Protein AF-A0A2V8J707-F1 (afdb_monomer)

Sequence (89 aa):
MKKLWKRCGEWKETPTPHRFRHTFARILLQKPGVTVRDVAELLGNTEDMIRKHYGAWVPERQARLTKILKEAFENKPRPRLVPIRGGRT

Foldseek 3Di:
DVVVVVVVDDDPDDDDPVVVLVVVLLVQLQDPPRDLVNNCVVSVHDSVVSCVRPVVSNVVNVVVVVVVVCVVCVPPPDDDDDDDPDDDD

Nearest PDB structures (foldseek):
  5z58-assembly1_L  TM=4.683E-01  e=5.510E+00  Homo sapiens
  8apo-assembly1_Yc  TM=3.948E-01  e=2.766E+00  Polytomella magna
  5z57-assembly1_L  TM=4.683E-01  e=7.537E+00  Homo sapiens
  4xic-assembly2_D  TM=3.545E-01  e=3.338E+00  Drosophila melanogaster
  4qtr-assembly1_A  TM=3.468E-01  e=3.784E+00  Drosophila melanogaster

Secondary structure (DSSP, 8-state):
-HHHHHHT---SS---THHHHHHHHHHHHTSTT--HHHHHHHHTS-HHHHHHHHGGG-HHHHHHHHHHHHHHHTTSPPP------PPP-

Structure (mmCIF, N/CA/C/O backbone):
data_AF-A0A2V8J707-F1
#
_entry.id   AF-A0A2V8J707-F1
#
loop_
_atom_site.group_PDB
_atom_site.id
_atom_site.type_symbol
_atom_site.label_atom_id
_atom_site.label_alt_id
_atom_site.label_comp_id
_atom_site.label_asym_id
_atom_site.label_entity_id
_atom_site.label_seq_id
_atom_site.pdbx_PDB_ins_code
_atom_site.Cartn_x
_atom_site.Cartn_y
_atom_site.Cartn_z
_atom_site.occupancy
_atom_site.B_iso_or_equiv
_atom_site.auth_seq_id
_atom_site.auth_comp_id
_atom_site.auth_asym_id
_atom_site.auth_atom_id
_atom_site.pdbx_PDB_model_num
ATOM 1 N N . MET A 1 1 ? 12.443 -2.791 -22.297 1.00 77.00 1 MET A N 1
ATOM 2 C CA . MET A 1 1 ? 11.459 -1.845 -21.714 1.00 77.00 1 MET A CA 1
ATOM 3 C C . MET A 1 1 ? 10.906 -0.826 -22.715 1.00 77.00 1 MET A C 1
ATOM 5 O O . MET A 1 1 ? 9.712 -0.873 -22.945 1.00 77.00 1 MET A O 1
ATOM 9 N N . LYS A 1 2 ? 11.702 0.022 -23.397 1.00 83.12 2 LYS A N 1
ATOM 10 C CA . LYS A 1 2 ? 11.166 1.033 -24.354 1.00 83.12 2 LYS A CA 1
ATOM 11 C C . LYS A 1 2 ? 10.213 0.467 -25.428 1.00 83.12 2 LYS A C 1
ATOM 13 O O . LYS A 1 2 ? 9.154 1.031 -25.673 1.00 83.12 2 LYS A O 1
ATOM 18 N N . LYS A 1 3 ? 10.562 -0.683 -26.026 1.00 89.69 3 LYS A N 1
ATOM 19 C CA . LYS A 1 3 ? 9.706 -1.383 -27.007 1.00 89.69 3 LYS A CA 1
ATOM 20 C C . LYS A 1 3 ? 8.374 -1.859 -26.408 1.00 89.69 3 LYS A C 1
ATOM 22 O O . LYS A 1 3 ? 7.364 -1.795 -27.092 1.00 89.69 3 LYS A O 1
ATOM 27 N N . LEU A 1 4 ? 8.381 -2.316 -25.151 1.00 88.88 4 LEU A N 1
ATOM 28 C CA . LEU A 1 4 ? 7.171 -2.728 -24.431 1.00 88.88 4 LEU A CA 1
ATOM 29 C C . LEU A 1 4 ? 6.251 -1.522 -24.230 1.00 88.88 4 LEU A C 1
ATOM 31 O O . LEU A 1 4 ? 5.095 -1.566 -24.621 1.00 8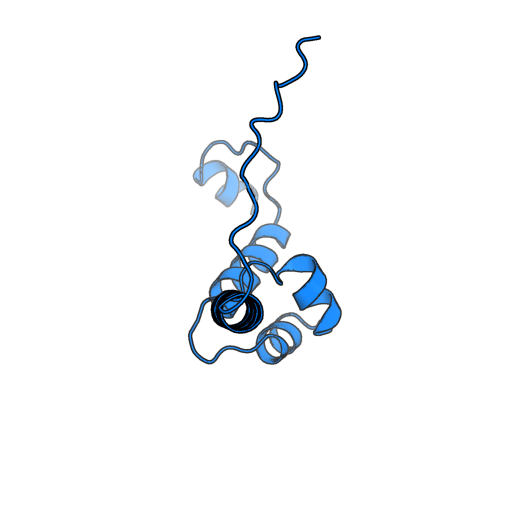8.88 4 LEU A O 1
ATOM 35 N N . TRP A 1 5 ? 6.796 -0.416 -23.726 1.00 90.44 5 TRP A N 1
ATOM 36 C CA . TRP A 1 5 ? 6.042 0.816 -23.498 1.00 90.44 5 TRP A CA 1
ATOM 37 C C . TRP A 1 5 ? 5.385 1.372 -24.752 1.00 90.44 5 TRP A C 1
ATOM 39 O O . TRP A 1 5 ? 4.208 1.708 -24.701 1.00 90.44 5 TRP A O 1
ATOM 49 N N . LYS A 1 6 ? 6.101 1.368 -25.884 1.00 90.56 6 LYS A N 1
ATOM 50 C CA . LYS A 1 6 ? 5.543 1.767 -27.183 1.00 90.56 6 LYS A CA 1
ATOM 51 C C . LYS A 1 6 ? 4.363 0.885 -27.615 1.00 90.56 6 LYS A C 1
ATOM 53 O O . LYS A 1 6 ? 3.450 1.375 -28.264 1.00 90.56 6 LYS A O 1
ATOM 58 N N . ARG A 1 7 ? 4.375 -0.410 -27.273 1.00 93.69 7 ARG A N 1
ATOM 59 C CA . ARG A 1 7 ? 3.280 -1.343 -27.595 1.00 93.69 7 ARG A CA 1
ATOM 60 C C . ARG A 1 7 ? 2.061 -1.183 -26.684 1.00 93.69 7 ARG A C 1
ATOM 62 O O . ARG A 1 7 ? 0.974 -1.557 -27.096 1.00 93.69 7 ARG A O 1
ATOM 69 N N . CYS A 1 8 ? 2.225 -0.641 -25.479 1.00 89.44 8 CYS A N 1
ATOM 70 C CA . CYS A 1 8 ? 1.127 -0.428 -24.531 1.00 89.44 8 CYS A CA 1
ATOM 71 C C . CYS A 1 8 ? 0.284 0.831 -24.818 1.00 89.44 8 CYS A C 1
ATOM 73 O O . CYS A 1 8 ? -0.660 1.085 -24.079 1.00 89.44 8 CYS A O 1
ATOM 75 N N . GLY A 1 9 ? 0.616 1.604 -25.857 1.00 89.25 9 GLY A N 1
ATOM 76 C CA . GLY A 1 9 ? -0.088 2.833 -26.231 1.00 89.25 9 GLY A CA 1
ATOM 77 C C . GLY A 1 9 ? 0.584 4.107 -25.719 1.00 89.25 9 GLY A C 1
ATOM 78 O O . GLY A 1 9 ? 1.733 4.091 -25.265 1.00 89.25 9 GLY A O 1
ATOM 79 N N . GLU A 1 10 ? -0.131 5.224 -25.835 1.00 91.12 10 GLU A N 1
ATOM 80 C CA . GLU A 1 10 ? 0.337 6.527 -25.367 1.00 91.12 10 GLU A CA 1
ATOM 81 C C . GLU A 1 10 ? 0.197 6.653 -23.849 1.00 91.12 10 GLU A C 1
ATOM 83 O O . GLU A 1 10 ? -0.812 6.273 -23.255 1.00 91.12 10 GLU A O 1
ATOM 88 N N . TRP A 1 11 ? 1.225 7.207 -23.212 1.00 89.06 11 TRP A N 1
ATOM 89 C CA . TRP A 1 11 ? 1.264 7.400 -21.768 1.00 89.06 11 TRP A CA 1
ATOM 90 C C . TRP A 1 11 ? 1.254 8.889 -21.448 1.00 89.06 11 TRP A C 1
ATOM 92 O O . TRP A 1 11 ? 2.071 9.639 -21.974 1.00 89.06 11 TRP A O 1
ATOM 102 N N . LYS A 1 12 ? 0.380 9.300 -20.522 1.00 90.62 12 LYS A N 1
ATOM 103 C CA . LYS A 1 12 ? 0.315 10.684 -20.018 1.00 90.62 12 LYS A CA 1
ATOM 104 C C . LYS A 1 12 ? 1.624 11.140 -19.361 1.00 90.62 12 LYS A C 1
ATOM 106 O O . LYS A 1 12 ? 1.960 12.316 -19.382 1.00 90.62 12 LYS A O 1
ATOM 111 N N . GLU A 1 13 ? 2.348 10.204 -18.759 1.00 90.06 13 GLU A N 1
ATOM 112 C CA . GLU A 1 13 ? 3.622 10.436 -18.086 1.00 90.06 13 GLU A CA 1
ATOM 113 C C . GLU A 1 13 ? 4.631 9.383 -18.535 1.00 90.06 13 GLU A C 1
ATOM 115 O O . GLU A 1 13 ? 4.255 8.248 -18.831 1.00 90.06 13 GLU A O 1
ATOM 120 N N . THR A 1 14 ? 5.921 9.724 -18.519 1.00 90.38 14 THR A N 1
ATOM 121 C CA . THR A 1 14 ? 6.986 8.800 -18.920 1.00 90.38 14 THR A CA 1
ATOM 122 C C . THR A 1 14 ? 6.923 7.495 -18.108 1.00 90.38 14 THR A C 1
ATOM 124 O O . THR A 1 14 ? 7.076 7.518 -16.878 1.00 90.38 14 THR A O 1
ATOM 127 N N . PRO A 1 15 ? 6.722 6.332 -18.759 1.00 91.12 15 PRO A N 1
ATOM 128 C CA . PRO A 1 15 ? 6.658 5.058 -18.061 1.00 91.12 15 PRO A CA 1
ATOM 129 C C . PRO A 1 15 ? 8.061 4.620 -17.632 1.00 91.12 15 PRO A C 1
ATOM 131 O O . PRO A 1 15 ? 8.975 4.460 -18.446 1.00 91.12 1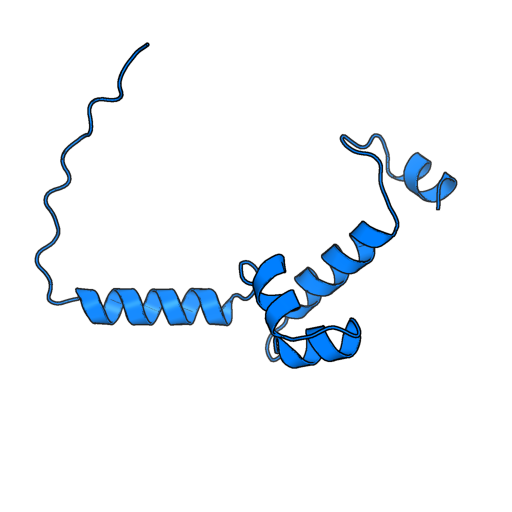5 PRO A O 1
ATOM 134 N N . THR A 1 16 ? 8.234 4.389 -16.332 1.00 92.12 16 THR A N 1
ATOM 135 C CA . THR A 1 16 ? 9.496 3.926 -15.744 1.00 92.12 16 THR A CA 1
ATOM 136 C C . THR A 1 16 ? 9.333 2.526 -15.150 1.00 92.12 16 THR A C 1
ATOM 138 O O . THR A 1 16 ? 8.244 2.182 -14.682 1.00 92.12 16 THR A O 1
ATOM 141 N N . PRO A 1 17 ? 10.402 1.704 -15.111 1.00 92.44 17 PRO A N 1
ATOM 142 C CA . PRO A 1 17 ? 10.370 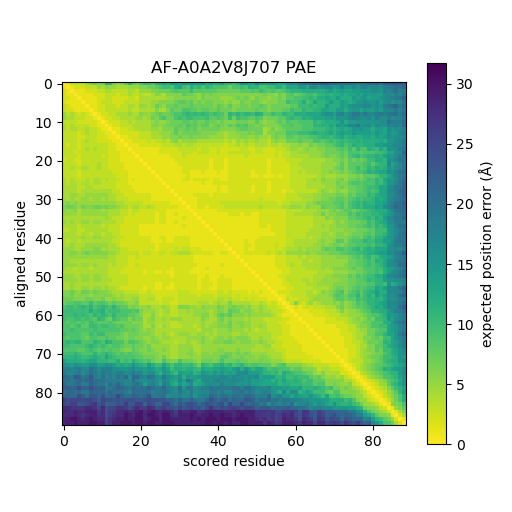0.405 -14.433 1.00 92.44 17 PRO A CA 1
ATOM 143 C C . PRO A 1 17 ? 9.891 0.483 -12.979 1.00 92.44 17 PRO A C 1
ATOM 145 O O . PRO A 1 17 ? 9.210 -0.421 -12.506 1.00 92.44 17 PRO A O 1
ATOM 148 N N . HIS A 1 18 ? 10.188 1.588 -12.286 1.00 93.38 18 HIS A N 1
ATOM 149 C CA . HIS A 1 18 ? 9.804 1.792 -10.889 1.00 93.38 18 HIS A CA 1
ATOM 150 C C . HIS A 1 18 ? 8.279 1.779 -10.679 1.00 93.38 18 HIS A C 1
ATOM 152 O O . HIS A 1 18 ? 7.805 1.421 -9.603 1.00 93.38 18 HIS A O 1
ATOM 158 N N . ARG A 1 19 ? 7.482 2.065 -11.718 1.00 90.06 19 ARG A N 1
ATOM 159 C CA . ARG A 1 19 ? 6.019 1.928 -11.649 1.00 90.06 19 ARG A CA 1
ATOM 160 C C . ARG A 1 19 ? 5.580 0.495 -11.375 1.00 90.06 19 ARG A C 1
ATOM 162 O O . ARG A 1 19 ? 4.631 0.303 -10.626 1.00 90.06 19 ARG A O 1
ATOM 169 N N . PHE A 1 20 ? 6.288 -0.505 -11.903 1.00 93.38 20 PHE A N 1
ATOM 170 C CA . PHE A 1 20 ? 5.970 -1.903 -11.617 1.00 93.38 20 PHE A CA 1
ATOM 171 C C . PHE A 1 20 ? 6.160 -2.245 -10.141 1.00 93.38 20 PHE A C 1
ATOM 173 O O . PHE A 1 20 ? 5.344 -2.974 -9.589 1.00 93.38 20 PHE A O 1
ATOM 180 N N . ARG A 1 21 ? 7.160 -1.650 -9.477 1.00 95.56 21 ARG A N 1
ATOM 181 C CA . ARG A 1 21 ? 7.356 -1.784 -8.026 1.00 95.56 21 ARG A CA 1
ATOM 182 C C . ARG A 1 21 ? 6.156 -1.233 -7.249 1.00 95.56 21 ARG A C 1
ATOM 184 O O . ARG A 1 21 ? 5.668 -1.898 -6.341 1.00 95.56 21 ARG A O 1
ATOM 191 N N . HIS A 1 22 ? 5.637 -0.062 -7.634 1.00 95.38 22 HIS A N 1
ATOM 192 C CA . HIS A 1 22 ? 4.424 0.497 -7.024 1.00 95.38 22 HIS A CA 1
ATOM 193 C C . HIS A 1 22 ? 3.185 -0.369 -7.282 1.00 95.38 22 HIS A C 1
ATOM 195 O O . HIS A 1 22 ? 2.400 -0.602 -6.363 1.00 95.38 22 HIS A O 1
ATOM 201 N N . THR A 1 23 ? 3.006 -0.852 -8.514 1.00 94.94 23 THR A N 1
ATOM 202 C CA . THR A 1 23 ? 1.883 -1.727 -8.878 1.00 94.94 23 THR A CA 1
ATOM 203 C C . THR A 1 23 ? 1.926 -3.035 -8.093 1.00 94.94 23 THR A C 1
ATOM 205 O O . THR A 1 23 ? 0.912 -3.435 -7.528 1.00 94.94 23 THR A O 1
ATOM 208 N N . PHE A 1 24 ? 3.101 -3.657 -7.988 1.00 97.06 24 PHE A N 1
ATOM 209 C CA . PHE A 1 24 ? 3.324 -4.868 -7.201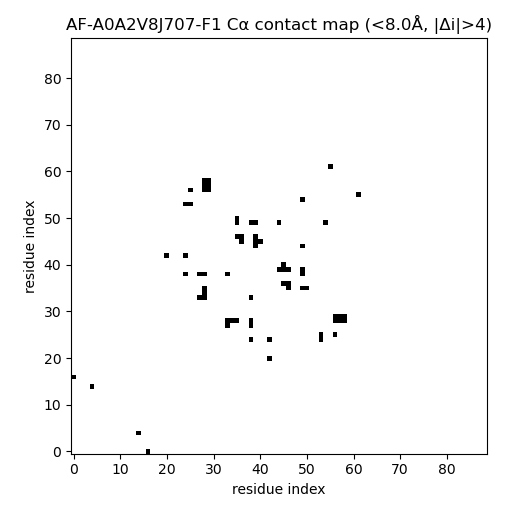 1.00 97.06 24 PHE A CA 1
ATOM 210 C C . PHE A 1 24 ? 2.944 -4.665 -5.729 1.00 97.06 24 PHE A C 1
ATOM 212 O O . PHE A 1 24 ? 2.130 -5.419 -5.201 1.00 97.06 24 PHE A O 1
ATOM 219 N N . ALA A 1 25 ? 3.435 -3.591 -5.099 1.00 97.00 25 ALA A N 1
ATOM 220 C CA . ALA A 1 25 ? 3.107 -3.256 -3.713 1.00 97.00 25 ALA A CA 1
ATOM 221 C C . ALA A 1 25 ? 1.592 -3.103 -3.487 1.00 97.00 25 ALA A C 1
ATOM 223 O O . ALA A 1 25 ? 1.042 -3.663 -2.541 1.00 97.00 25 ALA A O 1
ATOM 224 N N . ARG A 1 26 ? 0.901 -2.370 -4.374 1.00 95.25 26 ARG A N 1
ATOM 225 C CA . ARG A 1 26 ? -0.551 -2.143 -4.262 1.00 95.25 26 ARG A CA 1
ATOM 226 C C . ARG A 1 26 ? -1.358 -3.424 -4.423 1.00 95.25 26 ARG A C 1
ATOM 228 O O . ARG A 1 26 ? -2.300 -3.621 -3.666 1.00 95.25 26 ARG A O 1
ATOM 235 N N . ILE A 1 27 ? -1.001 -4.273 -5.390 1.00 95.62 27 ILE A N 1
ATOM 236 C CA . ILE A 1 27 ? -1.695 -5.548 -5.610 1.00 95.62 27 ILE A CA 1
ATOM 237 C C . ILE A 1 27 ? -1.585 -6.420 -4.361 1.00 95.62 27 ILE A C 1
ATOM 239 O O . ILE A 1 27 ? -2.593 -6.973 -3.932 1.00 95.62 27 ILE A O 1
ATOM 243 N N . LEU A 1 28 ? -0.391 -6.519 -3.768 1.00 96.19 28 LEU A N 1
ATOM 244 C CA . LEU A 1 28 ? -0.167 -7.338 -2.579 1.00 96.19 28 LEU A CA 1
ATOM 245 C C . LEU A 1 28 ? -0.926 -6.824 -1.354 1.00 96.19 28 LEU A C 1
ATOM 247 O O . LEU A 1 28 ? -1.607 -7.610 -0.710 1.00 96.19 28 LEU A O 1
ATOM 251 N N . LEU A 1 29 ? -0.899 -5.517 -1.074 1.00 95.38 29 LEU A N 1
ATOM 252 C CA . LEU A 1 29 ? -1.602 -4.933 0.083 1.00 95.38 29 LEU A CA 1
ATOM 253 C C . LEU A 1 29 ? -3.134 -5.070 0.026 1.00 95.38 29 LEU A C 1
ATOM 255 O O . LEU A 1 29 ? -3.811 -4.866 1.033 1.00 95.38 29 LEU A O 1
ATOM 259 N N . GLN A 1 30 ? -3.686 -5.396 -1.142 1.00 92.56 30 GLN A N 1
ATOM 260 C CA . GLN A 1 30 ? -5.112 -5.659 -1.331 1.00 92.56 30 GLN A CA 1
ATOM 261 C C . GLN A 1 30 ? -5.469 -7.147 -1.233 1.00 92.56 30 GLN A C 1
ATOM 263 O O . GLN A 1 30 ? -6.652 -7.488 -1.291 1.00 92.56 30 GLN A O 1
ATOM 268 N N . LYS A 1 31 ? -4.484 -8.046 -1.113 1.00 92.69 31 LYS A N 1
ATOM 269 C CA . LYS A 1 31 ? -4.739 -9.477 -0.942 1.00 92.69 31 LYS A CA 1
ATOM 270 C C . LYS A 1 31 ? -5.074 -9.784 0.521 1.00 92.69 31 LYS A C 1
ATOM 272 O O . LYS A 1 31 ? -4.374 -9.298 1.406 1.00 92.69 31 LYS A O 1
ATOM 277 N N . PRO A 1 32 ? -6.107 -10.606 0.786 1.00 89.94 32 PRO A N 1
ATOM 278 C CA . PRO A 1 32 ? -6.421 -11.043 2.142 1.00 89.94 32 PRO A CA 1
ATOM 279 C C . PRO A 1 32 ? -5.213 -11.706 2.808 1.00 89.94 32 PRO A C 1
ATOM 281 O O . PRO A 1 32 ? -4.538 -12.522 2.178 1.00 89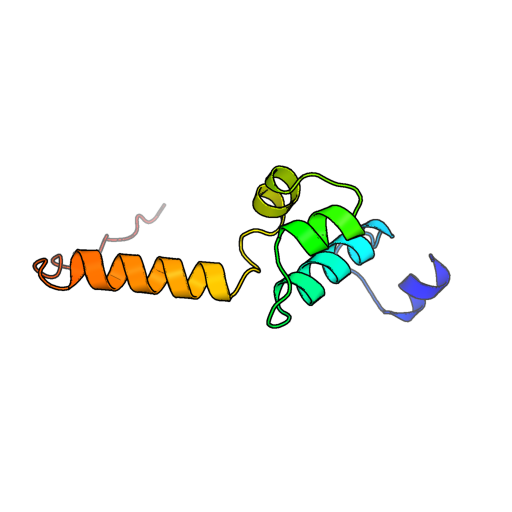.94 32 PRO A O 1
ATOM 284 N N . GLY A 1 33 ? -4.954 -11.359 4.069 1.00 89.19 33 GLY A N 1
ATOM 285 C CA . GLY A 1 33 ? -3.878 -11.958 4.862 1.00 89.19 33 GLY A CA 1
ATOM 286 C C . GLY A 1 33 ? -2.463 -11.470 4.534 1.00 89.19 33 GLY A C 1
ATOM 287 O O . GLY A 1 33 ? -1.532 -11.876 5.220 1.00 89.19 33 GLY A O 1
ATOM 288 N N . VAL A 1 34 ? -2.283 -10.590 3.542 1.00 94.38 34 VAL A N 1
ATOM 289 C CA . VAL A 1 34 ? -0.984 -9.957 3.277 1.00 94.38 34 VAL A CA 1
ATOM 290 C C . VAL A 1 34 ? -0.825 -8.721 4.152 1.00 94.38 34 VAL A C 1
ATOM 292 O O . VAL A 1 34 ? -1.622 -7.780 4.099 1.00 94.38 34 VAL A O 1
ATOM 295 N N . THR A 1 35 ? 0.240 -8.699 4.942 1.00 93.69 35 THR A N 1
ATOM 296 C CA . THR A 1 35 ? 0.525 -7.613 5.875 1.00 93.69 35 THR A CA 1
ATOM 297 C C . THR A 1 35 ? 1.446 -6.553 5.266 1.00 93.69 35 THR A C 1
ATOM 299 O O . THR A 1 35 ? 2.133 -6.753 4.264 1.00 93.69 35 THR A O 1
ATOM 302 N N . VAL A 1 36 ? 1.500 -5.387 5.919 1.00 95.12 36 VAL A N 1
ATOM 303 C CA . VAL A 1 36 ? 2.474 -4.329 5.593 1.00 95.12 36 VAL A CA 1
ATOM 304 C C . VAL A 1 36 ? 3.910 -4.849 5.700 1.00 95.12 36 VAL A C 1
ATOM 306 O O . VAL A 1 36 ? 4.758 -4.446 4.904 1.00 95.12 36 VAL A O 1
ATOM 309 N N . ARG A 1 37 ? 4.166 -5.751 6.653 1.00 96.75 37 ARG A N 1
ATOM 310 C CA . ARG A 1 37 ? 5.471 -6.366 6.881 1.00 96.75 37 ARG A CA 1
ATOM 311 C C . ARG A 1 37 ? 5.890 -7.254 5.715 1.00 96.75 37 ARG A C 1
ATOM 313 O O . ARG A 1 37 ? 6.982 -7.057 5.196 1.00 96.75 37 ARG A O 1
ATOM 320 N N . ASP A 1 38 ? 5.012 -8.138 5.244 1.00 97.44 38 ASP A N 1
ATOM 321 C CA . ASP A 1 38 ? 5.314 -9.032 4.112 1.00 97.44 38 ASP A CA 1
ATOM 322 C C . ASP A 1 38 ? 5.713 -8.226 2.868 1.00 97.44 38 ASP A C 1
ATOM 324 O O . ASP A 1 38 ? 6.679 -8.528 2.169 1.00 97.44 38 ASP A O 1
ATOM 328 N N . VAL A 1 39 ? 4.996 -7.128 2.614 1.00 97.12 39 VAL A N 1
ATOM 329 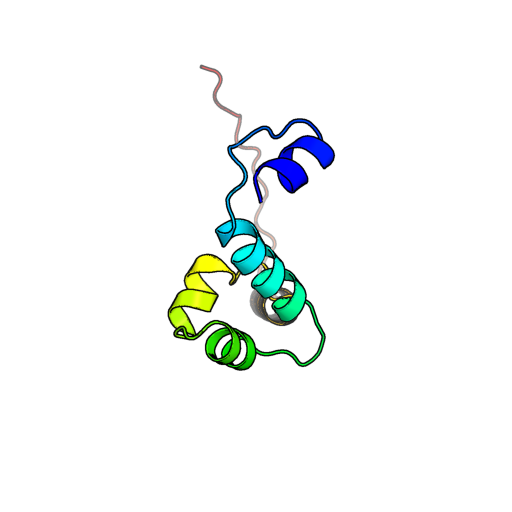C CA . VAL A 1 39 ? 5.287 -6.229 1.492 1.00 97.12 39 VAL A CA 1
ATOM 330 C C . VAL A 1 39 ? 6.592 -5.457 1.703 1.00 97.12 39 VAL A C 1
ATOM 332 O O . VAL A 1 39 ? 7.311 -5.211 0.733 1.00 97.12 39 VAL A O 1
ATOM 335 N N . ALA A 1 40 ? 6.923 -5.085 2.941 1.00 98.00 40 ALA A N 1
ATOM 336 C CA . ALA A 1 40 ? 8.197 -4.451 3.274 1.00 98.00 40 ALA A CA 1
ATOM 337 C C . ALA A 1 40 ? 9.381 -5.405 3.031 1.00 98.00 40 ALA A C 1
ATOM 339 O O . ALA A 1 40 ? 10.343 -5.008 2.369 1.00 98.00 40 ALA A O 1
ATOM 340 N N . GLU A 1 41 ? 9.267 -6.664 3.464 1.00 98.06 41 GLU A N 1
ATOM 341 C CA . GLU A 1 41 ? 10.262 -7.720 3.233 1.00 98.06 41 GLU A CA 1
ATOM 342 C C . GLU A 1 41 ? 10.461 -7.975 1.727 1.00 98.06 41 GLU A C 1
ATOM 344 O O . GLU A 1 41 ? 11.586 -7.902 1.231 1.00 98.06 41 GLU A O 1
ATOM 349 N N . LEU A 1 42 ? 9.375 -8.146 0.962 1.00 97.25 42 LEU A N 1
ATOM 350 C CA . LEU A 1 42 ? 9.438 -8.385 -0.490 1.00 97.25 42 LEU A CA 1
ATOM 351 C C . LEU A 1 42 ? 10.026 -7.210 -1.284 1.00 97.25 42 LEU A C 1
ATOM 353 O O . LEU A 1 42 ? 10.620 -7.397 -2.347 1.00 97.25 42 LEU A O 1
ATOM 357 N N . LEU A 1 43 ? 9.839 -5.983 -0.801 1.00 96.44 43 LEU A N 1
ATOM 358 C CA . LEU A 1 43 ? 10.374 -4.787 -1.447 1.00 96.44 43 LEU A CA 1
ATOM 359 C C . LEU A 1 43 ? 11.785 -4.436 -0.962 1.00 96.44 43 LEU A C 1
ATOM 361 O O . LEU A 1 43 ? 12.397 -3.544 -1.562 1.00 96.44 43 LEU A O 1
ATOM 365 N N . GLY A 1 44 ? 12.297 -5.091 0.084 1.00 97.06 44 GLY A N 1
ATOM 366 C CA . GLY A 1 44 ? 13.542 -4.704 0.746 1.00 97.06 44 GLY A CA 1
ATOM 367 C C . GLY A 1 44 ? 13.454 -3.282 1.304 1.00 97.06 44 GLY A C 1
ATOM 368 O O . GLY A 1 44 ? 14.234 -2.412 0.919 1.00 97.06 44 GLY A O 1
ATOM 369 N N . ASN A 1 45 ? 12.432 -3.003 2.113 1.00 96.69 45 ASN A N 1
ATOM 370 C CA . ASN A 1 45 ? 12.170 -1.681 2.684 1.00 96.69 45 ASN A CA 1
ATOM 371 C C . ASN A 1 45 ? 11.665 -1.791 4.133 1.00 96.69 45 ASN A C 1
ATOM 373 O O . ASN A 1 45 ? 11.451 -2.890 4.635 1.00 96.69 45 ASN A O 1
ATOM 377 N N . THR A 1 46 ? 11.446 -0.659 4.804 1.00 98.06 46 THR A N 1
ATOM 378 C CA . THR A 1 46 ? 10.848 -0.623 6.147 1.00 98.06 46 THR A CA 1
ATOM 379 C C . THR A 1 46 ? 9.323 -0.521 6.087 1.00 98.06 46 THR A C 1
ATOM 381 O O . THR A 1 46 ? 8.760 0.048 5.145 1.00 98.06 46 THR A O 1
ATOM 384 N N . GLU A 1 47 ? 8.633 -1.020 7.117 1.00 97.06 47 GLU A N 1
ATOM 385 C CA . GLU A 1 47 ? 7.176 -0.876 7.232 1.00 97.06 47 GLU A CA 1
ATOM 386 C C . GLU A 1 47 ? 6.727 0.589 7.208 1.00 97.06 47 GLU A C 1
ATOM 388 O O . GLU A 1 47 ? 5.711 0.908 6.590 1.00 97.06 47 GLU A O 1
ATOM 393 N N . ASP A 1 48 ? 7.490 1.491 7.826 1.00 97.38 48 ASP A N 1
ATOM 394 C CA . ASP A 1 48 ? 7.183 2.924 7.847 1.00 97.38 48 ASP A CA 1
ATOM 395 C C . ASP A 1 48 ? 7.176 3.523 6.442 1.00 97.38 48 ASP A C 1
ATOM 397 O O . ASP A 1 48 ? 6.261 4.270 6.081 1.00 97.38 48 ASP A O 1
ATOM 401 N N . MET A 1 49 ? 8.139 3.131 5.602 1.00 97.50 49 MET A N 1
ATOM 402 C CA . MET A 1 49 ? 8.164 3.543 4.202 1.00 97.50 49 MET A CA 1
ATOM 403 C C . MET A 1 49 ? 6.972 2.973 3.430 1.00 97.50 49 MET A C 1
ATOM 405 O O . MET A 1 49 ? 6.371 3.682 2.616 1.00 97.50 49 MET A O 1
ATOM 409 N N . ILE A 1 50 ? 6.565 1.731 3.708 1.00 96.69 50 ILE A N 1
ATOM 410 C CA . ILE A 1 50 ? 5.365 1.156 3.089 1.00 96.69 50 ILE A CA 1
ATOM 411 C C . ILE A 1 50 ? 4.104 1.909 3.525 1.00 96.69 50 ILE A C 1
ATOM 413 O O . ILE A 1 50 ? 3.291 2.274 2.676 1.00 96.69 50 ILE A O 1
ATOM 417 N N . ARG A 1 51 ? 3.949 2.221 4.816 1.00 94.44 51 ARG A N 1
ATOM 418 C CA . ARG A 1 51 ? 2.802 2.985 5.342 1.00 94.44 51 ARG A CA 1
ATOM 419 C C . ARG A 1 51 ? 2.740 4.385 4.741 1.00 94.44 51 ARG A C 1
ATOM 421 O O . ARG A 1 51 ? 1.663 4.807 4.320 1.00 94.44 51 ARG A O 1
ATOM 428 N N . LYS A 1 52 ? 3.884 5.067 4.644 1.00 95.44 52 LYS A N 1
ATOM 429 C CA . LYS A 1 52 ? 4.002 6.409 4.059 1.00 95.44 52 LYS A CA 1
ATOM 430 C C . LYS A 1 52 ? 3.545 6.450 2.601 1.00 95.44 52 LYS A C 1
ATOM 432 O O . LYS A 1 52 ? 2.823 7.365 2.219 1.00 95.44 52 LYS A O 1
ATOM 437 N N . HIS A 1 53 ? 3.955 5.476 1.789 1.00 94.75 53 HIS A N 1
ATOM 438 C CA . HIS A 1 53 ? 3.706 5.503 0.343 1.00 94.75 53 HIS A CA 1
ATOM 439 C C . HIS A 1 53 ? 2.457 4.736 -0.100 1.00 94.75 53 HIS A C 1
ATOM 441 O O . HIS A 1 53 ? 1.885 5.060 -1.141 1.00 94.75 53 HIS A O 1
ATOM 447 N N . TYR A 1 54 ? 2.022 3.738 0.672 1.00 94.94 54 TYR A N 1
ATOM 448 C CA . TYR A 1 54 ? 0.958 2.812 0.277 1.00 94.94 54 TYR A CA 1
ATOM 449 C C . TYR A 1 54 ? -0.136 2.613 1.336 1.00 94.94 54 TYR A C 1
ATOM 451 O O . TYR A 1 54 ? -1.041 1.806 1.130 1.00 94.94 54 TYR A O 1
ATOM 459 N N . GLY A 1 55 ? -0.121 3.351 2.450 1.00 89.75 55 GLY A N 1
ATOM 460 C CA . GLY A 1 55 ? -1.080 3.163 3.547 1.00 89.75 55 GLY A CA 1
ATOM 461 C C . GLY A 1 55 ? -2.558 3.330 3.163 1.00 89.75 55 GLY A C 1
ATOM 462 O O . GLY A 1 55 ? -3.426 2.797 3.854 1.00 89.75 55 GLY A O 1
ATOM 463 N N . ALA A 1 56 ? -2.852 4.025 2.058 1.00 88.62 56 ALA A N 1
ATOM 464 C CA . ALA A 1 56 ? -4.207 4.183 1.526 1.00 88.62 56 ALA A CA 1
ATOM 465 C C . ALA A 1 56 ? -4.758 2.918 0.832 1.00 88.62 56 ALA A C 1
ATOM 467 O O . ALA A 1 56 ? -5.962 2.821 0.619 1.00 88.62 56 ALA A O 1
ATOM 468 N N . TRP A 1 57 ? -3.908 1.939 0.499 1.00 88.88 57 TRP A N 1
ATOM 469 C CA . TRP A 1 57 ? -4.285 0.718 -0.230 1.00 88.88 57 TRP A CA 1
ATOM 470 C C . TRP A 1 57 ? -4.349 -0.523 0.664 1.00 88.88 57 TRP A C 1
ATOM 472 O O . TRP A 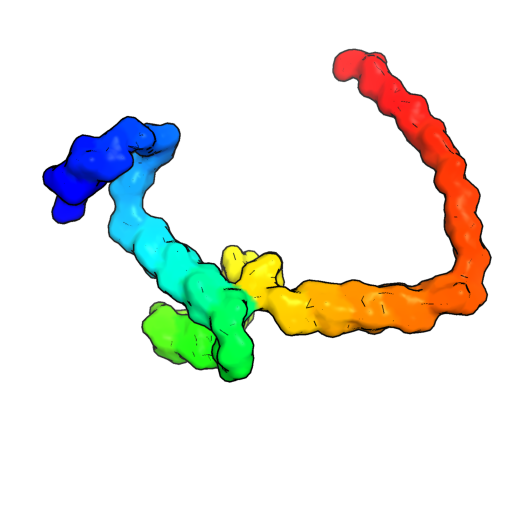1 57 ? -4.247 -1.631 0.154 1.00 88.88 57 TRP A O 1
ATOM 482 N N . VAL A 1 58 ? -4.520 -0.345 1.978 1.00 87.38 58 VAL A N 1
ATOM 483 C CA . VAL A 1 58 ? -4.694 -1.436 2.950 1.00 87.38 58 VAL A CA 1
ATOM 484 C C . VAL A 1 58 ? -6.175 -1.488 3.358 1.00 87.38 58 VAL A C 1
ATOM 486 O O . VAL A 1 58 ? -6.579 -0.732 4.251 1.00 87.38 58 VAL A O 1
ATOM 489 N N . PRO A 1 59 ? -7.018 -2.326 2.718 1.00 81.75 59 PRO A N 1
ATOM 490 C CA . PRO A 1 59 ? -8.471 -2.294 2.912 1.00 81.75 59 PRO A CA 1
ATOM 491 C C . PRO A 1 59 ? -8.877 -2.580 4.358 1.00 81.75 59 PRO A C 1
ATOM 493 O O . PRO A 1 59 ? -9.729 -1.891 4.914 1.00 81.75 59 PRO A O 1
ATOM 496 N N . GLU A 1 60 ? -8.205 -3.534 5.002 1.00 82.12 60 GLU A N 1
ATOM 497 C CA . GLU A 1 60 ? -8.443 -3.898 6.401 1.00 82.12 60 GLU A CA 1
ATOM 498 C C . GLU A 1 60 ? -8.176 -2.725 7.349 1.00 82.12 60 GLU A C 1
ATOM 500 O O . GLU A 1 60 ? -8.957 -2.458 8.263 1.00 82.12 60 GLU A O 1
ATOM 505 N N . ARG A 1 61 ? -7.109 -1.955 7.097 1.00 81.62 61 ARG A N 1
ATOM 506 C CA . ARG A 1 61 ? -6.806 -0.740 7.863 1.00 81.62 61 ARG A CA 1
ATOM 507 C C . ARG A 1 61 ? -7.916 0.290 7.690 1.00 81.62 61 ARG A C 1
ATOM 509 O O . ARG A 1 61 ? -8.353 0.865 8.686 1.00 81.62 61 ARG A O 1
ATOM 516 N N . GLN A 1 62 ? -8.369 0.519 6.458 1.00 84.25 62 GLN A N 1
ATOM 517 C CA . GLN A 1 62 ? -9.432 1.483 6.175 1.00 84.25 62 GLN A CA 1
ATOM 518 C C . GLN A 1 62 ? -10.749 1.076 6.847 1.00 84.25 62 GLN A C 1
ATOM 520 O O . GLN A 1 62 ? -11.387 1.905 7.498 1.00 84.25 62 GLN A O 1
ATOM 525 N N . ALA A 1 63 ? -11.128 -0.199 6.742 1.00 88.12 63 ALA A N 1
ATOM 526 C CA . ALA A 1 63 ? -12.330 -0.744 7.363 1.00 88.12 63 ALA A CA 1
ATOM 527 C C . ALA A 1 63 ? -12.265 -0.642 8.892 1.00 88.12 63 ALA A C 1
ATOM 529 O O . ALA A 1 63 ? -13.201 -0.141 9.516 1.00 88.12 63 ALA A O 1
ATOM 530 N N . ARG A 1 64 ? -11.131 -1.024 9.493 1.00 87.50 64 ARG A N 1
ATOM 531 C CA . ARG A 1 64 ? -10.908 -0.937 10.942 1.00 87.50 64 ARG A CA 1
ATOM 532 C C . ARG A 1 64 ? -10.989 0.498 11.454 1.00 87.50 64 ARG A C 1
ATOM 534 O O . ARG A 1 64 ? -11.689 0.750 12.425 1.00 87.50 64 ARG A O 1
ATOM 541 N N . LEU A 1 65 ? -10.301 1.440 10.806 1.00 89.56 65 LEU A N 1
ATOM 542 C CA . LEU A 1 65 ? -10.335 2.852 11.207 1.00 89.56 65 LEU A CA 1
ATOM 543 C C . LEU A 1 65 ? -11.734 3.453 11.048 1.00 89.56 65 LEU A C 1
ATOM 545 O O . LEU A 1 65 ? -12.186 4.194 11.915 1.00 89.56 65 LEU A O 1
ATOM 549 N N . THR A 1 66 ? -12.438 3.088 9.975 1.00 92.44 66 THR A N 1
ATOM 550 C CA . THR A 1 66 ? -13.827 3.506 9.753 1.00 92.44 66 THR A CA 1
ATOM 551 C C . THR A 1 66 ? -14.751 2.966 10.844 1.00 92.44 66 THR A C 1
ATOM 553 O O . THR A 1 66 ? -15.612 3.697 11.326 1.00 92.44 66 THR A O 1
ATOM 556 N N . LYS A 1 67 ? -14.572 1.704 11.253 1.00 94.12 67 LYS A N 1
ATOM 557 C CA . LYS A 1 67 ? -15.333 1.082 12.344 1.00 94.12 67 LYS A CA 1
ATOM 558 C C . LYS A 1 67 ? -15.088 1.796 13.676 1.00 94.12 67 LYS A C 1
ATOM 560 O O . LYS A 1 67 ? -16.050 2.256 14.275 1.00 94.12 67 LYS A O 1
ATOM 565 N N . ILE A 1 68 ? -13.822 1.980 14.060 1.00 93.44 68 ILE A N 1
ATOM 566 C CA . ILE A 1 68 ? -13.436 2.703 15.287 1.00 93.44 68 ILE A CA 1
ATOM 567 C C . ILE A 1 68 ? -14.058 4.103 15.307 1.00 93.44 68 ILE A C 1
ATOM 569 O O . ILE A 1 68 ? -14.600 4.535 16.320 1.00 93.44 68 ILE A O 1
ATOM 573 N N . LEU A 1 69 ? -14.006 4.814 14.176 1.00 92.00 69 LEU A N 1
ATOM 574 C CA . LEU A 1 69 ? -14.583 6.149 14.073 1.00 92.00 69 LEU A CA 1
ATOM 575 C C . LEU A 1 69 ? -16.108 6.128 14.244 1.00 92.00 69 LEU A C 1
ATOM 577 O O . LEU A 1 69 ? -16.650 6.979 14.939 1.00 92.00 69 LEU A O 1
ATOM 581 N N . LYS A 1 70 ? -16.808 5.165 13.636 1.00 91.75 70 LYS A N 1
ATOM 582 C CA . LYS A 1 70 ? -18.262 5.028 13.804 1.00 91.75 70 LYS A CA 1
ATOM 583 C C . LYS A 1 70 ? -18.635 4.750 15.259 1.00 91.75 70 LYS A C 1
ATOM 585 O O . LYS A 1 70 ? -19.501 5.437 15.785 1.00 91.75 70 LYS A O 1
ATOM 590 N N . GLU A 1 71 ? -17.947 3.812 15.904 1.00 93.38 71 G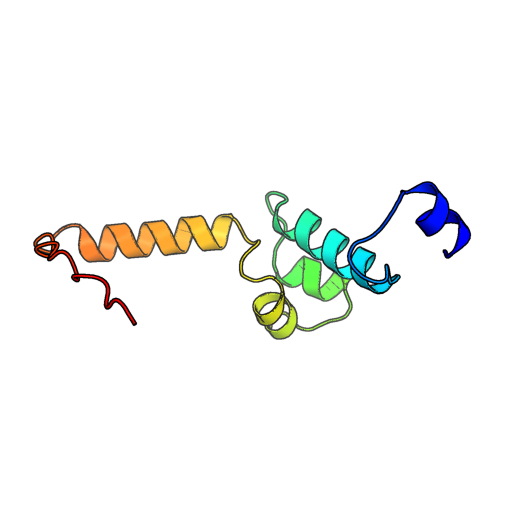LU A N 1
ATOM 591 C CA . GLU A 1 71 ? -18.178 3.444 17.308 1.00 93.38 71 GLU A CA 1
ATOM 592 C C . GLU A 1 71 ? -17.934 4.633 18.250 1.00 93.38 71 GLU A C 1
ATOM 594 O O . GLU A 1 71 ? -18.759 4.935 19.110 1.00 93.38 71 GLU A O 1
ATOM 599 N N . ALA A 1 72 ? -16.847 5.384 18.047 1.00 91.88 72 ALA A N 1
ATOM 600 C CA . ALA A 1 72 ? -16.516 6.540 18.884 1.00 91.88 72 ALA A CA 1
ATOM 601 C C . ALA A 1 72 ? -17.551 7.683 18.805 1.00 91.88 72 ALA A C 1
ATOM 603 O O . ALA A 1 72 ? -17.674 8.476 19.743 1.00 91.88 72 ALA A O 1
ATOM 604 N N . PHE A 1 73 ? -18.287 7.785 17.694 1.00 89.94 73 PHE A N 1
ATOM 605 C CA . PHE A 1 73 ? -19.243 8.866 17.436 1.00 89.94 73 PHE A CA 1
ATOM 606 C C . PHE A 1 73 ? -20.712 8.429 17.471 1.00 89.94 73 PHE A C 1
ATOM 608 O O . PHE A 1 73 ? -21.585 9.275 17.285 1.00 89.94 73 PHE A O 1
ATOM 615 N N . GLU A 1 74 ? -21.009 7.160 17.756 1.00 89.62 74 GLU A N 1
ATOM 616 C CA . GLU A 1 74 ? -22.373 6.611 17.731 1.00 89.62 74 GLU A CA 1
ATOM 617 C C . GLU A 1 74 ? -23.347 7.376 18.644 1.00 89.62 74 GLU A C 1
ATOM 619 O O . GLU A 1 74 ? -24.460 7.703 18.240 1.00 89.62 74 GLU A O 1
ATOM 624 N N . ASN A 1 75 ? -22.889 7.761 19.838 1.00 87.38 75 ASN A N 1
ATOM 625 C CA . ASN A 1 75 ? -23.691 8.477 20.838 1.00 87.38 75 ASN A CA 1
ATOM 626 C C . ASN A 1 75 ? -23.488 10.002 20.820 1.00 87.38 75 ASN A C 1
ATOM 628 O O . ASN A 1 75 ? -23.909 10.703 21.743 1.00 87.38 75 ASN A O 1
ATOM 632 N N . LYS A 1 76 ? -22.793 10.543 19.811 1.00 84.56 76 LYS A N 1
ATOM 633 C CA . LYS A 1 76 ? -22.581 11.990 19.694 1.00 84.56 76 LYS A CA 1
ATOM 634 C C . LYS A 1 76 ? -23.728 12.622 18.899 1.00 84.56 76 LYS A C 1
ATOM 636 O O . LYS A 1 76 ? -24.164 12.054 17.897 1.00 84.56 76 LYS A O 1
ATOM 641 N N . PRO A 1 77 ? -24.222 13.808 19.304 1.00 84.81 77 PRO A N 1
ATOM 642 C CA . PRO A 1 77 ? -25.241 14.510 18.537 1.00 84.81 77 PRO A CA 1
ATOM 643 C C . PRO A 1 77 ? -24.718 14.777 17.124 1.00 84.81 77 PRO A C 1
ATOM 645 O O . PRO A 1 77 ? -23.579 15.216 16.946 1.00 84.81 77 PRO A O 1
ATOM 648 N N . ARG A 1 78 ? -25.548 14.501 16.112 1.00 80.00 78 ARG A N 1
ATOM 649 C CA . ARG A 1 78 ? -25.170 14.744 14.717 1.00 80.00 78 ARG A CA 1
ATOM 650 C C . ARG A 1 78 ? -24.885 16.239 14.544 1.00 80.00 78 ARG A C 1
ATOM 652 O O . ARG A 1 78 ? -25.757 17.049 14.871 1.00 80.00 78 ARG A O 1
ATOM 659 N N . PRO A 1 79 ? -23.697 16.622 14.048 1.00 80.50 79 PRO A N 1
ATOM 660 C CA . PRO A 1 79 ? -23.385 18.024 13.844 1.00 80.50 79 PRO A CA 1
ATOM 661 C C . PRO A 1 79 ? -24.373 18.620 12.841 1.00 80.50 79 PRO A C 1
ATOM 663 O O . PRO A 1 79 ? -24.714 18.000 11.831 1.00 80.50 79 PRO A O 1
ATOM 666 N N . ARG A 1 80 ? -24.847 19.834 13.129 1.00 82.12 80 ARG A N 1
ATOM 667 C CA . ARG A 1 80 ? -25.695 20.582 12.203 1.00 82.12 80 ARG A CA 1
ATOM 668 C C . ARG A 1 80 ? -24.858 20.901 10.964 1.00 82.12 80 ARG A C 1
ATOM 670 O O . ARG A 1 80 ? -23.914 21.681 11.048 1.00 82.12 80 ARG A O 1
ATOM 677 N N . LEU A 1 81 ? -25.185 20.283 9.831 1.00 81.06 81 LEU A N 1
ATOM 678 C CA . LEU A 1 81 ? -24.536 20.577 8.557 1.00 81.06 81 LEU A CA 1
ATOM 679 C C . LEU A 1 81 ? -24.927 21.995 8.138 1.00 81.06 81 LEU A C 1
ATOM 681 O O . LEU A 1 81 ? -26.088 22.258 7.832 1.00 81.06 81 LEU A O 1
ATOM 685 N N . VAL A 1 82 ? -23.966 22.915 8.162 1.00 82.62 82 VAL A N 1
ATOM 686 C CA . VAL A 1 82 ? -24.161 24.277 7.662 1.00 82.62 82 VAL A CA 1
ATOM 687 C C . VAL A 1 82 ? -23.567 24.334 6.256 1.00 82.62 82 VAL A C 1
ATOM 689 O O . VAL A 1 82 ? -22.394 23.992 6.093 1.00 82.62 82 VAL A O 1
ATOM 692 N N . PRO A 1 83 ? -24.335 24.728 5.225 1.00 78.88 83 PRO A N 1
ATOM 693 C CA . PRO A 1 83 ? -23.782 24.902 3.894 1.00 78.88 83 PRO A CA 1
ATOM 694 C C . PRO A 1 83 ? -22.756 26.036 3.935 1.00 78.88 83 PRO A C 1
ATOM 696 O O . PRO A 1 83 ? -23.098 27.199 4.155 1.00 78.88 83 PRO A O 1
ATOM 699 N N . ILE A 1 84 ? -21.486 25.697 3.722 1.00 77.38 84 ILE A N 1
ATOM 700 C CA . ILE A 1 84 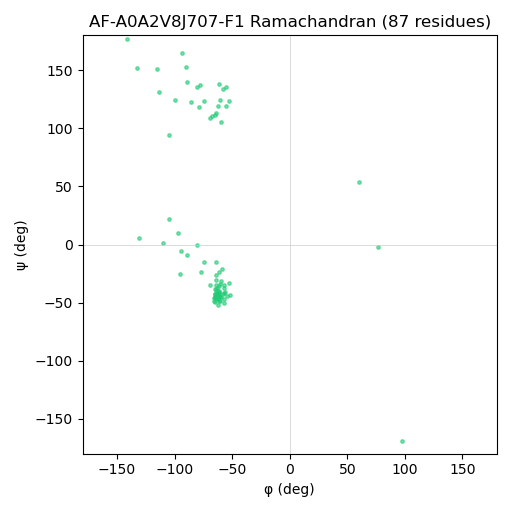? -20.448 26.691 3.468 1.00 77.38 84 ILE A CA 1
ATOM 701 C C . ILE A 1 84 ? -20.767 27.264 2.088 1.00 77.38 84 ILE A C 1
ATOM 703 O O . ILE A 1 84 ? -20.642 26.567 1.080 1.00 77.38 84 ILE A O 1
ATOM 707 N N . ARG A 1 85 ? -21.237 28.516 2.032 1.00 70.25 85 ARG A N 1
ATOM 708 C CA . ARG A 1 85 ? -21.357 29.243 0.763 1.00 70.25 85 ARG A CA 1
ATOM 709 C C . ARG A 1 85 ? -19.956 29.320 0.161 1.00 70.25 85 ARG A C 1
ATOM 711 O O . ARG A 1 85 ? -19.117 30.061 0.659 1.00 70.25 85 ARG A O 1
ATOM 718 N N . GLY A 1 86 ? -19.709 28.512 -0.869 1.00 64.25 86 GLY A N 1
ATOM 719 C CA . GLY A 1 86 ? -18.461 28.529 -1.618 1.00 64.25 86 GLY A CA 1
ATOM 720 C C . GLY A 1 86 ? -18.162 29.948 -2.092 1.00 64.25 86 GLY A C 1
ATOM 721 O O . GLY A 1 86 ? -19.002 30.582 -2.735 1.00 64.25 86 GLY A O 1
ATOM 722 N N . GLY A 1 87 ? -16.985 30.450 -1.723 1.00 58.66 87 GLY A N 1
ATOM 723 C CA . GLY A 1 87 ? -16.467 31.715 -2.214 1.00 58.66 87 GLY A CA 1
ATOM 724 C C . GLY A 1 87 ? -16.275 31.628 -3.723 1.00 58.66 87 GLY A C 1
ATOM 725 O O . GLY A 1 87 ? -15.531 30.783 -4.211 1.00 58.66 87 GLY A O 1
ATOM 726 N N . ARG A 1 88 ? -16.981 32.493 -4.450 1.00 61.47 88 ARG A N 1
ATOM 727 C CA . ARG A 1 88 ? -16.579 32.913 -5.789 1.00 61.47 88 ARG A CA 1
ATOM 728 C C . ARG A 1 88 ? -15.478 33.953 -5.621 1.00 61.47 88 ARG A C 1
ATOM 730 O O . ARG A 1 88 ? -15.778 35.004 -5.065 1.00 61.47 88 ARG A O 1
ATOM 737 N N . THR A 1 89 ? -14.294 33.660 -6.142 1.00 48.66 89 THR A N 1
ATOM 738 C CA . THR A 1 89 ? -13.396 34.587 -6.853 1.00 48.66 89 THR A CA 1
ATOM 739 C C . THR A 1 89 ? -12.422 33.750 -7.654 1.00 48.66 89 THR A C 1
ATOM 741 O O . THR A 1 89 ? -11.786 32.878 -7.020 1.00 48.66 89 THR A O 1
#

Mean predicted aligned error: 7.73 Å

Radius of gyration: 20.02 Å; Cα contacts (8 Å, |Δi|>4): 35; chains: 1; bounding box: 39×46×48 Å

pLDDT: mean 89.3, std 8.9, range [48.66, 98.06]

Solvent-accessible surface area (backbone atoms only — not comparable to full-atom values): 5690 Å² total; per-residue (Å²): 106,73,72,58,51,64,71,76,49,90,65,100,58,91,87,54,78,66,54,54,57,53,50,51,52,48,57,46,35,62,38,88,94,48,47,64,57,60,52,10,62,77,67,73,54,52,49,67,59,42,46,75,77,46,53,90,44,30,59,67,60,54,53,51,52,52,48,54,51,49,65,77,44,67,90,52,80,80,77,84,86,72,85,75,79,77,82,86,129